Protein AF-A0A941W1Q9-F1 (afdb_monomer_lite)

Structure (mmCIF, N/CA/C/O backbone):
data_AF-A0A941W1Q9-F1
#
_entry.id   AF-A0A941W1Q9-F1
#
loop_
_atom_site.group_PDB
_atom_site.id
_atom_site.type_symbol
_atom_site.label_atom_id
_atom_site.label_alt_id
_atom_site.label_comp_id
_atom_site.label_asym_id
_atom_site.label_entity_id
_atom_site.label_seq_id
_atom_site.pdbx_PDB_ins_code
_atom_site.Cartn_x
_atom_site.Cartn_y
_atom_site.Cartn_z
_atom_site.occupancy
_atom_site.B_iso_or_equiv
_atom_site.auth_seq_id
_atom_site.auth_comp_id
_atom_site.auth_asym_id
_atom_site.auth_atom_id
_atom_site.pdbx_PDB_model_num
ATOM 1 N N . MET A 1 1 ? 85.764 19.202 -17.197 1.00 39.50 1 MET A N 1
ATOM 2 C CA . MET A 1 1 ? 86.056 18.715 -15.835 1.00 39.50 1 MET A CA 1
ATOM 3 C C . MET A 1 1 ? 84.919 19.145 -14.929 1.00 39.50 1 MET A C 1
ATOM 5 O O . MET A 1 1 ? 84.592 20.319 -14.979 1.00 39.50 1 MET A O 1
ATOM 9 N N . GLU A 1 2 ? 84.387 18.201 -14.139 1.00 41.09 2 GLU A N 1
ATOM 10 C CA . GLU A 1 2 ? 83.652 18.428 -12.875 1.00 41.09 2 GLU A CA 1
ATOM 11 C C . GLU A 1 2 ? 82.269 19.123 -12.971 1.00 41.09 2 GLU A C 1
ATOM 13 O O . GLU A 1 2 ? 82.123 20.146 -13.613 1.00 41.09 2 GLU A O 1
ATOM 18 N N . LYS A 1 3 ? 81.166 18.665 -12.366 1.00 41.62 3 LYS A N 1
ATOM 19 C CA . LYS A 1 3 ? 80.930 17.706 -11.280 1.00 41.62 3 LYS A CA 1
ATOM 20 C C . LYS A 1 3 ? 79.586 16.999 -11.494 1.00 41.62 3 LYS A C 1
ATOM 22 O O . LYS A 1 3 ? 78.577 17.622 -11.811 1.00 41.62 3 LYS A O 1
ATOM 27 N N . SER A 1 4 ? 79.622 15.688 -11.284 1.00 43.50 4 SER A N 1
ATOM 28 C CA . SER A 1 4 ? 78.487 14.768 -11.244 1.00 43.50 4 SER A CA 1
ATOM 29 C C . SER A 1 4 ? 77.592 15.080 -10.040 1.00 43.50 4 SER A C 1
ATOM 31 O O . SER A 1 4 ? 78.083 15.209 -8.917 1.00 43.50 4 SER A O 1
ATOM 33 N N . THR A 1 5 ? 76.289 15.227 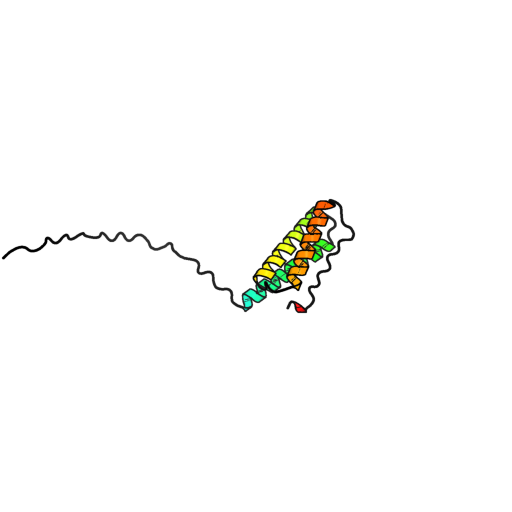-10.266 1.00 45.69 5 THR A N 1
ATOM 34 C CA . THR A 1 5 ? 75.293 15.421 -9.211 1.00 45.69 5 THR A CA 1
ATOM 35 C C . THR A 1 5 ? 75.073 14.122 -8.438 1.00 45.69 5 THR A C 1
ATOM 37 O O . THR A 1 5 ? 74.883 13.041 -8.991 1.00 45.69 5 THR A O 1
ATOM 40 N N . HIS A 1 6 ? 75.133 14.257 -7.118 1.00 44.41 6 HIS A N 1
ATOM 41 C CA . HIS A 1 6 ? 75.116 13.184 -6.135 1.00 44.41 6 HIS A CA 1
ATOM 42 C C . HIS A 1 6 ? 73.830 12.338 -6.230 1.00 44.41 6 HIS A C 1
ATOM 44 O O . HIS A 1 6 ? 72.724 12.823 -5.985 1.00 44.41 6 HIS A O 1
ATOM 50 N N . LEU A 1 7 ? 73.989 11.051 -6.555 1.00 44.56 7 LEU A N 1
ATOM 51 C CA . LEU A 1 7 ? 72.951 10.025 -6.470 1.00 44.56 7 LEU A CA 1
ATOM 52 C C . LEU A 1 7 ? 72.468 9.896 -5.013 1.00 44.56 7 LEU A C 1
ATOM 54 O O . LEU A 1 7 ? 73.179 9.371 -4.158 1.00 44.56 7 LEU A O 1
ATOM 58 N N . PHE A 1 8 ? 71.233 10.306 -4.723 1.00 45.41 8 PHE A N 1
ATOM 59 C CA . PHE A 1 8 ? 70.526 9.855 -3.524 1.00 45.41 8 PHE A CA 1
ATOM 60 C C . PHE A 1 8 ? 69.710 8.605 -3.864 1.00 45.41 8 PHE A C 1
ATOM 62 O O . PHE A 1 8 ? 68.573 8.679 -4.329 1.00 45.41 8 PHE A O 1
ATOM 69 N N . HIS A 1 9 ? 70.274 7.427 -3.599 1.00 50.06 9 HIS A N 1
ATOM 70 C CA . HIS A 1 9 ? 69.503 6.188 -3.531 1.00 50.06 9 HIS A CA 1
ATOM 71 C C . HIS A 1 9 ? 68.646 6.176 -2.259 1.00 50.06 9 HIS A C 1
ATOM 73 O O . HIS A 1 9 ? 69.020 5.614 -1.230 1.00 50.06 9 HIS A O 1
ATOM 79 N N . LYS A 1 10 ? 67.442 6.755 -2.329 1.00 48.28 10 LYS A N 1
ATOM 80 C CA . LYS A 1 10 ? 66.375 6.397 -1.390 1.00 48.28 10 LYS A CA 1
ATOM 81 C C . LYS A 1 10 ? 65.930 4.968 -1.709 1.00 48.28 10 LYS A C 1
ATOM 83 O O . LYS A 1 10 ? 65.152 4.743 -2.633 1.00 48.28 10 LYS A O 1
ATOM 88 N N . LYS A 1 11 ? 66.410 3.995 -0.928 1.00 50.31 11 LYS A N 1
ATOM 89 C CA . LYS A 1 11 ?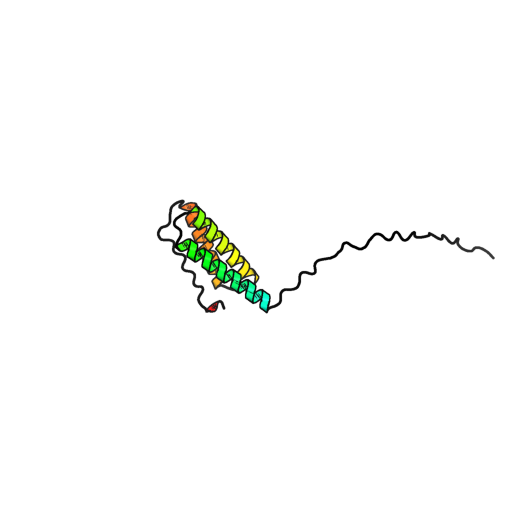 65.770 2.677 -0.803 1.00 50.31 11 LYS A CA 1
ATOM 90 C C . LYS A 1 11 ? 64.342 2.907 -0.306 1.00 50.31 11 LYS A C 1
ATOM 92 O O . LYS A 1 11 ? 64.110 3.078 0.887 1.00 50.31 11 LYS A O 1
ATOM 97 N N . ILE A 1 12 ? 63.382 2.936 -1.225 1.00 52.91 12 ILE A N 1
ATOM 98 C CA . ILE A 1 12 ? 61.967 2.862 -0.873 1.00 52.91 12 ILE A CA 1
ATOM 99 C C . ILE A 1 12 ? 61.732 1.431 -0.395 1.00 52.91 12 ILE A C 1
ATOM 101 O O . ILE A 1 12 ? 61.634 0.492 -1.184 1.00 52.91 12 ILE A O 1
ATOM 105 N N . ILE A 1 13 ? 61.698 1.261 0.924 1.00 53.22 13 ILE A N 1
ATOM 106 C CA . ILE A 1 13 ? 61.243 0.032 1.562 1.00 53.22 13 ILE A CA 1
ATOM 107 C C . ILE A 1 13 ? 59.784 -0.159 1.134 1.00 53.22 13 ILE A C 1
ATOM 109 O O . ILE A 1 13 ? 58.891 0.556 1.589 1.00 53.22 13 ILE A O 1
ATOM 113 N N . LYS A 1 14 ? 59.541 -1.117 0.233 1.00 49.06 14 LYS A N 1
ATOM 114 C CA . LYS A 1 14 ? 58.203 -1.620 -0.099 1.00 49.06 14 LYS A CA 1
ATOM 115 C C . LYS A 1 14 ? 57.627 -2.277 1.162 1.00 49.06 14 LYS A C 1
ATOM 117 O O . LYS A 1 14 ? 57.745 -3.486 1.350 1.00 49.06 14 LYS A O 1
ATOM 122 N N . LYS A 1 15 ? 56.987 -1.497 2.039 1.00 46.22 15 LYS A N 1
ATOM 123 C CA . LYS A 1 15 ? 56.005 -2.063 2.967 1.00 46.22 15 LYS A CA 1
ATOM 124 C C . LYS A 1 15 ? 54.853 -2.576 2.106 1.00 46.22 15 LYS A C 1
ATOM 126 O O . LYS A 1 15 ? 54.071 -1.798 1.572 1.00 46.22 15 LYS A O 1
ATOM 131 N N . LYS A 1 16 ? 54.788 -3.898 1.932 1.00 52.44 16 LYS A N 1
ATOM 132 C CA . LYS A 1 16 ? 53.580 -4.598 1.489 1.00 52.44 16 LYS A CA 1
ATOM 133 C C . LYS A 1 16 ? 52.535 -4.447 2.598 1.00 52.44 16 LYS A C 1
ATOM 135 O O . LYS A 1 16 ? 52.383 -5.332 3.432 1.00 52.44 16 LYS A O 1
ATOM 140 N N . SER A 1 17 ? 51.845 -3.314 2.648 1.00 45.78 17 SER A N 1
ATOM 141 C CA . SER A 1 17 ? 50.575 -3.225 3.357 1.00 45.78 17 SER A CA 1
ATOM 142 C C . SER A 1 17 ? 49.527 -3.921 2.495 1.00 45.78 17 SER A C 1
ATOM 144 O O . SER A 1 17 ? 49.104 -3.408 1.463 1.00 45.78 17 SER A O 1
ATOM 146 N N . SER A 1 18 ? 49.222 -5.157 2.897 1.00 47.72 18 SER A N 1
ATOM 147 C CA . SER A 1 18 ? 47.937 -5.843 2.740 1.00 47.72 18 SER A CA 1
ATOM 148 C C . SER A 1 18 ? 46.865 -5.003 2.028 1.00 47.72 18 SER A C 1
ATOM 150 O O . SER A 1 18 ? 46.198 -4.172 2.639 1.00 47.72 18 SER A O 1
ATOM 152 N N . SER A 1 19 ? 46.692 -5.223 0.724 1.00 44.09 19 SER A N 1
ATOM 153 C CA . SER A 1 19 ? 45.512 -4.760 -0.010 1.00 44.09 19 SER A CA 1
ATOM 154 C C . SER A 1 19 ? 44.488 -5.895 -0.002 1.00 44.09 19 SER A C 1
ATOM 156 O O . SER A 1 19 ? 44.241 -6.543 -1.014 1.00 44.09 19 SER A O 1
ATOM 158 N N . ALA A 1 20 ? 43.972 -6.211 1.187 1.00 46.69 20 ALA A N 1
ATOM 159 C CA . ALA A 1 20 ? 42.945 -7.234 1.387 1.00 46.69 20 ALA A CA 1
ATOM 160 C C . ALA A 1 20 ? 41.566 -6.640 1.720 1.00 46.69 20 ALA A C 1
ATOM 162 O O . ALA A 1 20 ? 40.646 -7.384 2.041 1.00 46.69 20 ALA A O 1
ATOM 163 N N . GLU A 1 21 ? 41.382 -5.319 1.619 1.00 46.91 21 GLU A N 1
ATOM 164 C CA . GLU A 1 21 ? 40.209 -4.683 2.228 1.00 46.91 21 GLU A CA 1
ATOM 165 C C . GLU A 1 21 ? 39.630 -3.534 1.407 1.00 46.91 21 GLU A C 1
ATOM 167 O O . GLU A 1 21 ? 39.356 -2.452 1.904 1.00 46.91 21 GLU A O 1
ATOM 172 N N . GLN A 1 22 ? 39.406 -3.775 0.116 1.00 46.44 22 GLN A N 1
ATOM 173 C CA . GLN A 1 22 ? 38.399 -3.029 -0.642 1.00 46.44 22 GLN A CA 1
ATOM 174 C C . GLN A 1 22 ? 37.642 -3.973 -1.576 1.00 46.44 22 GLN A C 1
ATOM 176 O O . GLN A 1 22 ? 37.605 -3.798 -2.794 1.00 46.44 22 GLN A O 1
ATOM 181 N N . ARG A 1 23 ? 36.945 -4.958 -0.994 1.00 46.81 23 ARG A N 1
ATOM 182 C CA . ARG A 1 23 ? 35.713 -5.462 -1.614 1.00 46.81 23 ARG A CA 1
ATOM 183 C C . ARG A 1 23 ? 34.676 -4.345 -1.521 1.00 46.81 23 ARG A C 1
ATOM 185 O O . ARG A 1 23 ? 33.785 -4.373 -0.684 1.00 46.81 23 ARG A O 1
ATOM 192 N N . LYS A 1 24 ? 34.799 -3.344 -2.398 1.00 49.53 24 LYS A N 1
ATOM 193 C CA . LYS A 1 24 ? 33.651 -2.530 -2.790 1.00 49.53 24 LYS A CA 1
ATOM 194 C C . LYS A 1 24 ? 32.653 -3.525 -3.362 1.00 49.53 24 LYS A C 1
ATOM 196 O O . LYS A 1 24 ? 32.854 -4.035 -4.464 1.00 49.53 24 LYS A O 1
ATOM 201 N N . THR A 1 25 ? 31.638 -3.871 -2.581 1.00 49.16 25 THR A N 1
ATOM 202 C CA . THR A 1 25 ? 30.447 -4.567 -3.052 1.00 49.16 25 THR A CA 1
ATOM 203 C C . THR A 1 25 ? 29.904 -3.748 -4.212 1.00 49.16 25 THR A C 1
ATOM 205 O O . THR A 1 25 ? 29.225 -2.744 -4.012 1.00 49.16 25 THR A O 1
ATOM 208 N N . LYS A 1 26 ? 30.276 -4.122 -5.444 1.00 48.25 26 LYS A N 1
ATOM 209 C CA . LYS A 1 26 ? 29.591 -3.662 -6.647 1.00 48.25 26 LYS A CA 1
ATOM 210 C C . LYS A 1 26 ? 28.137 -4.031 -6.407 1.00 48.25 26 LYS A C 1
ATOM 212 O O . LYS A 1 26 ? 27.819 -5.218 -6.411 1.00 48.25 26 LYS A O 1
ATOM 217 N N . GLN A 1 27 ? 27.291 -3.040 -6.123 1.00 57.78 27 GLN A N 1
ATOM 218 C CA . GLN A 1 27 ? 25.851 -3.242 -6.129 1.00 57.78 27 GLN A CA 1
ATOM 219 C C . GLN A 1 27 ? 25.534 -3.884 -7.473 1.00 57.78 27 GLN A C 1
ATOM 221 O O . GLN A 1 27 ? 25.797 -3.310 -8.535 1.00 57.78 27 GLN A O 1
ATOM 226 N N . LYS A 1 28 ? 25.112 -5.145 -7.419 1.00 64.88 28 LYS A N 1
ATOM 227 C CA . LYS A 1 28 ? 24.704 -5.898 -8.592 1.00 64.88 28 LYS A CA 1
ATOM 228 C C . LYS A 1 28 ? 23.538 -5.096 -9.160 1.00 64.88 28 LYS A C 1
ATOM 230 O O . LYS A 1 28 ? 22.533 -4.942 -8.478 1.00 64.88 28 LYS A O 1
ATOM 235 N N . LYS A 1 29 ? 23.719 -4.472 -10.327 1.00 71.00 29 LYS A N 1
ATOM 236 C CA . LYS A 1 29 ? 22.645 -3.702 -10.961 1.00 71.00 29 LYS A CA 1
ATOM 237 C C . LYS A 1 29 ? 21.491 -4.675 -11.187 1.00 71.00 29 LYS A C 1
ATOM 239 O O . LYS A 1 29 ? 21.673 -5.631 -11.941 1.00 71.00 29 LYS A O 1
ATOM 244 N N . SER A 1 30 ? 20.371 -4.463 -10.499 1.00 79.50 30 SER A N 1
ATOM 245 C CA . SER A 1 30 ? 19.189 -5.307 -10.636 1.00 79.50 30 SER A CA 1
ATOM 246 C C . SER A 1 30 ? 18.751 -5.323 -12.096 1.00 79.50 30 SER A C 1
ATOM 248 O O . SER A 1 30 ? 18.711 -4.292 -12.775 1.00 79.50 30 SER A O 1
ATOM 250 N N . THR A 1 31 ? 18.466 -6.510 -12.606 1.00 88.19 31 THR A N 1
ATOM 251 C CA . THR A 1 31 ? 17.953 -6.691 -13.961 1.00 88.19 31 THR A CA 1
ATOM 252 C C . THR A 1 31 ? 16.541 -6.115 -14.074 1.00 88.19 31 THR A C 1
ATOM 254 O O . THR A 1 31 ? 15.804 -6.011 -13.093 1.00 88.19 31 THR A O 1
ATOM 257 N N . LYS A 1 32 ? 16.105 -5.785 -15.296 1.00 85.38 32 LYS A N 1
ATOM 258 C CA . LYS A 1 32 ? 14.729 -5.317 -15.552 1.00 85.38 32 LYS A CA 1
ATOM 259 C C . LYS A 1 32 ? 13.671 -6.299 -15.023 1.00 85.38 32 LYS A C 1
ATOM 261 O O . LYS A 1 32 ? 12.622 -5.872 -14.547 1.00 85.38 32 LYS A O 1
ATOM 266 N N . ALA A 1 33 ? 13.948 -7.601 -15.106 1.00 86.50 33 ALA A N 1
ATOM 267 C CA . ALA A 1 33 ? 13.067 -8.646 -14.595 1.00 86.50 33 ALA A CA 1
ATOM 268 C C . ALA A 1 33 ? 12.994 -8.643 -13.058 1.00 86.50 33 ALA A C 1
ATOM 270 O O . ALA A 1 33 ? 11.900 -8.746 -12.506 1.00 86.50 33 ALA A O 1
ATOM 271 N N . GLU A 1 34 ? 14.128 -8.469 -12.374 1.00 88.00 34 GLU A N 1
ATOM 272 C CA . GLU A 1 34 ? 14.180 -8.344 -10.911 1.00 88.00 34 GLU A CA 1
ATOM 273 C C . GLU A 1 34 ? 13.435 -7.094 -10.431 1.00 88.00 34 GLU A C 1
ATOM 275 O O . GLU A 1 34 ? 12.578 -7.211 -9.563 1.00 88.00 34 GLU A O 1
ATOM 280 N N . LEU A 1 35 ? 13.640 -5.940 -11.075 1.00 87.06 35 LEU A N 1
ATOM 281 C CA . LEU A 1 35 ? 12.916 -4.704 -10.746 1.00 87.06 35 LEU A CA 1
ATOM 282 C C . LEU A 1 35 ? 11.399 -4.844 -10.948 1.00 87.06 35 LEU A C 1
ATOM 284 O O . LEU A 1 35 ? 10.612 -4.351 -10.143 1.00 87.06 35 LEU A O 1
ATOM 288 N N . LYS A 1 36 ? 10.959 -5.547 -12.005 1.00 86.81 36 LYS A N 1
ATOM 289 C CA . LYS A 1 36 ? 9.529 -5.837 -12.205 1.00 86.81 36 LYS A CA 1
ATOM 290 C C . LYS A 1 36 ? 8.991 -6.747 -11.096 1.00 86.81 36 LYS A C 1
ATOM 292 O O . LYS A 1 36 ? 7.878 -6.534 -10.626 1.00 86.81 36 LYS A O 1
ATOM 297 N N . LYS A 1 37 ? 9.768 -7.745 -10.668 1.00 89.62 37 LYS A N 1
ATOM 298 C CA . LYS A 1 37 ? 9.394 -8.653 -9.576 1.00 89.62 37 LYS A CA 1
ATOM 299 C C . LYS A 1 37 ? 9.294 -7.919 -8.236 1.00 89.62 37 LYS A C 1
ATOM 301 O O . LYS A 1 37 ? 8.341 -8.154 -7.498 1.00 89.62 37 LYS A O 1
ATOM 306 N N . GLU A 1 38 ? 10.237 -7.028 -7.941 1.00 89.81 38 GLU A N 1
ATOM 307 C CA . GLU A 1 38 ? 10.230 -6.179 -6.743 1.00 89.81 38 GLU A CA 1
ATOM 308 C C . GLU A 1 38 ? 9.012 -5.255 -6.722 1.00 89.81 38 GLU A C 1
ATOM 310 O O . GLU A 1 38 ? 8.262 -5.267 -5.748 1.00 89.81 38 GLU A O 1
ATOM 315 N N . PHE A 1 39 ? 8.736 -4.562 -7.831 1.00 88.94 39 PHE A N 1
ATOM 316 C CA . PHE A 1 39 ? 7.542 -3.729 -7.983 1.00 88.94 39 PHE A CA 1
ATOM 317 C C . PHE A 1 39 ? 6.251 -4.507 -7.690 1.00 88.94 39 PHE A C 1
ATOM 319 O O . PHE A 1 39 ? 5.451 -4.097 -6.852 1.00 88.94 39 PHE A O 1
ATOM 326 N N . ILE A 1 40 ? 6.074 -5.670 -8.325 1.00 89.00 40 ILE A N 1
ATOM 327 C CA . ILE A 1 40 ? 4.894 -6.524 -8.122 1.00 89.00 40 ILE A CA 1
ATOM 328 C C . ILE A 1 40 ? 4.780 -6.970 -6.661 1.00 89.00 40 ILE A C 1
ATOM 330 O O . ILE A 1 40 ? 3.688 -6.984 -6.093 1.00 89.00 40 ILE A O 1
ATOM 334 N N . ASN A 1 41 ? 5.903 -7.323 -6.039 1.00 91.88 41 ASN A N 1
ATOM 335 C CA . ASN A 1 41 ? 5.938 -7.720 -4.639 1.00 91.88 41 ASN A CA 1
ATOM 336 C C . ASN A 1 41 ? 5.521 -6.568 -3.712 1.00 91.88 41 ASN A C 1
ATOM 338 O O . ASN A 1 41 ? 4.749 -6.794 -2.782 1.00 91.88 41 ASN A O 1
ATOM 342 N N . HIS A 1 42 ? 5.971 -5.341 -3.979 1.00 91.06 42 HIS A N 1
ATOM 343 C CA . HIS A 1 42 ? 5.545 -4.161 -3.228 1.00 91.06 42 HIS A CA 1
ATOM 344 C C . HIS A 1 42 ? 4.055 -3.865 -3.415 1.00 91.06 42 HIS A C 1
ATOM 346 O O . HIS A 1 42 ? 3.367 -3.652 -2.418 1.00 91.06 42 HIS A O 1
ATOM 352 N N . CYS A 1 43 ? 3.524 -3.952 -4.640 1.00 88.38 43 CYS A N 1
ATOM 353 C CA . CYS A 1 43 ? 2.084 -3.821 -4.871 1.00 88.38 43 CYS A CA 1
ATOM 354 C C . CYS A 1 43 ? 1.293 -4.872 -4.081 1.00 88.38 43 CYS A C 1
ATOM 356 O O . CYS A 1 43 ? 0.339 -4.528 -3.389 1.00 88.38 43 CYS A O 1
ATOM 358 N N . ARG A 1 44 ? 1.718 -6.144 -4.119 1.00 90.38 44 ARG A N 1
ATOM 359 C CA . ARG A 1 44 ? 1.046 -7.231 -3.392 1.00 90.38 44 ARG A CA 1
ATOM 360 C C . ARG A 1 44 ? 1.013 -6.974 -1.888 1.00 90.38 44 ARG A C 1
ATOM 362 O O . ARG A 1 44 ? -0.035 -7.126 -1.273 1.00 90.38 44 ARG A O 1
ATOM 369 N N . LYS A 1 45 ? 2.141 -6.556 -1.308 1.00 92.19 45 LYS A N 1
ATOM 370 C CA . LYS A 1 45 ? 2.215 -6.236 0.122 1.00 92.19 45 LYS A CA 1
ATOM 371 C C . 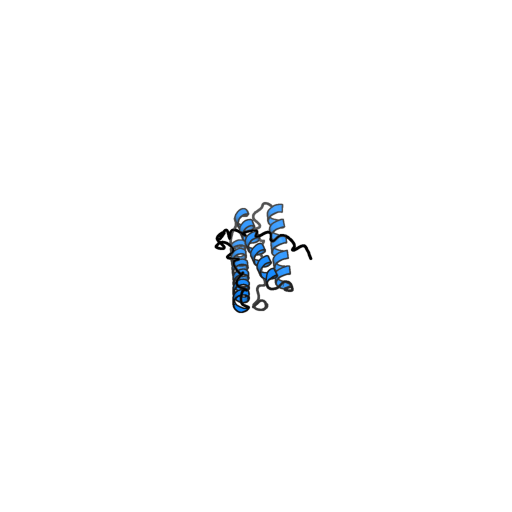LYS A 1 45 ? 1.348 -5.030 0.481 1.00 92.19 45 LYS A C 1
ATOM 373 O O . LYS A 1 45 ? 0.655 -5.070 1.488 1.00 92.19 45 LYS A O 1
ATOM 378 N N . ALA A 1 46 ? 1.343 -3.976 -0.337 1.00 89.06 46 ALA A N 1
ATOM 379 C CA . ALA A 1 46 ? 0.473 -2.823 -0.104 1.00 89.06 46 ALA A CA 1
ATOM 380 C C . ALA A 1 46 ? -1.011 -3.235 -0.062 1.00 89.06 46 ALA A C 1
ATOM 382 O O . ALA A 1 46 ? -1.729 -2.830 0.849 1.00 89.06 46 ALA A O 1
ATOM 383 N N . ILE A 1 47 ? -1.441 -4.088 -1.000 1.00 88.81 47 ILE A N 1
ATOM 384 C CA . ILE A 1 47 ? -2.806 -4.633 -1.044 1.00 88.81 47 ILE A CA 1
ATOM 385 C C . ILE A 1 47 ? -3.116 -5.438 0.220 1.00 88.81 47 ILE A C 1
ATOM 387 O O . ILE A 1 47 ? -4.132 -5.191 0.860 1.00 88.81 47 ILE A O 1
ATOM 391 N N . GLU A 1 48 ? -2.235 -6.361 0.604 1.00 90.38 48 GLU A N 1
ATOM 392 C CA . GLU A 1 48 ? -2.408 -7.210 1.788 1.00 90.38 48 GLU A CA 1
ATOM 393 C C . GLU A 1 48 ? -2.569 -6.375 3.066 1.00 90.38 48 GLU A C 1
ATOM 395 O O . GLU A 1 48 ? -3.515 -6.568 3.828 1.00 90.38 48 GLU A O 1
ATOM 400 N N . HIS A 1 49 ? -1.705 -5.378 3.270 1.00 90.31 49 HIS A N 1
ATOM 401 C CA . HIS A 1 49 ? -1.791 -4.506 4.439 1.00 90.31 49 HIS A CA 1
ATOM 402 C C . HIS A 1 49 ? -3.091 -3.692 4.482 1.00 90.31 49 HIS A C 1
ATOM 404 O O . HIS A 1 49 ? -3.635 -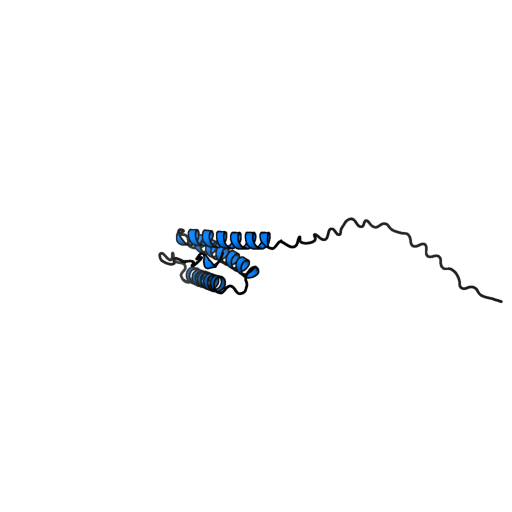3.477 5.563 1.00 90.31 49 HIS A O 1
ATOM 410 N N . ILE A 1 50 ? -3.626 -3.275 3.337 1.00 87.25 50 ILE A N 1
ATOM 411 C CA . ILE A 1 50 ? -4.885 -2.521 3.287 1.00 87.25 50 ILE A CA 1
ATOM 412 C C . ILE A 1 50 ? -6.109 -3.436 3.430 1.00 87.25 50 ILE A C 1
ATOM 414 O O . ILE A 1 50 ? -7.089 -3.058 4.065 1.00 87.25 50 ILE A O 1
ATOM 418 N N . GLN A 1 51 ? -6.058 -4.666 2.919 1.00 87.31 51 GLN A N 1
ATOM 419 C CA . GLN A 1 51 ? -7.092 -5.661 3.209 1.00 87.31 51 GLN A CA 1
ATOM 420 C C . GLN A 1 51 ? -7.164 -5.931 4.712 1.00 87.31 51 GLN A C 1
ATOM 422 O O . GLN A 1 51 ? -8.239 -5.879 5.304 1.00 87.31 51 GLN A O 1
ATOM 427 N N . ILE A 1 52 ? -6.009 -6.132 5.348 1.00 87.94 52 ILE A N 1
ATOM 428 C CA . ILE A 1 52 ? -5.927 -6.301 6.797 1.00 87.94 52 ILE A CA 1
ATOM 429 C C . ILE A 1 52 ? -6.468 -5.056 7.520 1.00 87.94 52 ILE A C 1
ATOM 431 O O . ILE A 1 52 ? -7.274 -5.183 8.438 1.00 87.94 52 ILE A O 1
ATOM 435 N N . PHE A 1 53 ? -6.107 -3.852 7.070 1.00 87.25 53 PHE A N 1
ATOM 436 C CA . PHE A 1 53 ? -6.647 -2.595 7.597 1.00 87.25 53 PHE A CA 1
ATOM 437 C C . PHE A 1 53 ? -8.184 -2.542 7.575 1.00 87.25 53 PHE A C 1
ATOM 439 O O . PHE A 1 53 ? -8.791 -2.134 8.567 1.00 87.25 53 PHE A O 1
ATOM 446 N N . ASN A 1 54 ? -8.805 -2.976 6.474 1.00 84.94 54 ASN A N 1
ATOM 447 C CA . ASN A 1 54 ? -10.260 -2.983 6.314 1.00 84.94 54 ASN A CA 1
ATOM 448 C C . ASN A 1 54 ? -10.947 -4.002 7.247 1.00 84.94 54 ASN A C 1
ATOM 450 O O . ASN A 1 54 ? -12.099 -3.804 7.623 1.00 84.94 54 ASN A O 1
ATOM 454 N N . HIS A 1 55 ? -10.253 -5.071 7.650 1.00 85.75 55 HIS A N 1
ATOM 455 C CA . HIS A 1 55 ? -10.807 -6.125 8.511 1.00 85.75 55 HIS A CA 1
ATOM 456 C C . HIS A 1 55 ? -10.491 -5.964 10.005 1.00 85.75 55 HIS A C 1
ATOM 458 O O . HIS A 1 55 ? -11.199 -6.516 10.848 1.00 85.75 55 HIS A O 1
ATOM 464 N N . ILE A 1 56 ? -9.441 -5.224 10.361 1.00 85.81 56 ILE A N 1
ATOM 465 C CA . ILE A 1 56 ? -9.050 -5.007 11.756 1.00 85.81 56 ILE A CA 1
ATOM 466 C C . ILE A 1 56 ? -9.907 -3.905 12.385 1.00 85.81 56 ILE A C 1
ATOM 468 O O . ILE A 1 56 ? -10.219 -2.903 11.758 1.00 85.81 56 ILE A O 1
ATOM 472 N N . SER A 1 57 ? -10.253 -4.046 13.667 1.00 78.81 57 SER A N 1
ATOM 473 C CA . SER A 1 57 ? -10.984 -3.020 14.433 1.00 78.81 57 SER A CA 1
ATOM 474 C C . SER A 1 57 ? -10.094 -2.201 15.377 1.00 78.81 57 SER A C 1
ATOM 476 O O . SER A 1 57 ? -10.519 -1.161 15.888 1.00 78.81 57 SER A O 1
ATOM 478 N N . MET A 1 58 ? -8.863 -2.650 15.633 1.00 83.50 58 MET A N 1
ATOM 479 C CA . MET A 1 58 ? -7.926 -1.981 16.530 1.00 83.50 58 MET A CA 1
ATOM 480 C C . MET A 1 58 ? -7.204 -0.825 15.828 1.00 83.50 58 MET A C 1
ATOM 482 O O . MET A 1 58 ? -6.488 -1.019 14.850 1.00 83.50 58 MET A O 1
ATOM 486 N N . VAL A 1 59 ? -7.357 0.389 16.365 1.00 80.69 59 VAL A N 1
ATOM 487 C CA . VAL A 1 59 ? -6.838 1.629 15.757 1.00 80.69 59 VAL A CA 1
ATOM 488 C C . VAL A 1 59 ? -5.308 1.623 15.631 1.00 80.69 59 VAL A C 1
ATOM 490 O O . VAL A 1 59 ? -4.783 1.995 14.586 1.00 80.69 59 VAL A O 1
ATOM 493 N N . ASN A 1 60 ? -4.580 1.146 16.645 1.00 85.38 60 ASN A N 1
ATOM 494 C CA . ASN A 1 60 ? -3.110 1.101 16.608 1.00 85.38 60 ASN A CA 1
ATOM 495 C C . ASN A 1 60 ? -2.577 0.155 15.518 1.00 85.38 60 ASN A C 1
ATOM 497 O O . ASN A 1 60 ? -1.601 0.467 14.830 1.00 85.38 60 ASN A O 1
ATOM 501 N N . GLU A 1 61 ? -3.243 -0.983 15.323 1.00 86.44 61 GLU A N 1
ATOM 502 C CA . GLU A 1 61 ? -2.921 -1.908 14.236 1.00 86.44 61 GLU A CA 1
ATOM 503 C C . GLU A 1 61 ? -3.307 -1.315 12.883 1.00 86.44 61 GLU A C 1
ATOM 505 O O . GLU A 1 61 ? -2.478 -1.329 11.976 1.00 86.44 61 GLU A O 1
ATOM 510 N N . LYS A 1 62 ? -4.490 -0.693 12.755 1.00 87.06 62 LYS A N 1
ATOM 511 C CA . LYS A 1 62 ? -4.884 0.037 11.537 1.00 87.06 62 LYS A CA 1
ATOM 512 C C . LYS A 1 62 ? -3.816 1.049 11.119 1.00 87.06 62 LYS A C 1
ATOM 514 O O . LYS A 1 62 ? -3.377 1.046 9.973 1.00 87.06 62 LYS A O 1
ATOM 519 N N . VAL A 1 63 ? -3.341 1.871 12.054 1.00 88.25 63 VAL A N 1
ATOM 520 C CA . VAL A 1 63 ? -2.272 2.851 11.805 1.00 88.25 63 VAL A CA 1
ATOM 521 C C . VAL A 1 63 ? -0.988 2.166 11.333 1.00 88.25 63 VAL A C 1
ATOM 523 O O . VAL A 1 63 ? -0.358 2.632 10.384 1.00 88.25 63 VAL A O 1
ATOM 526 N N . THR A 1 64 ? -0.602 1.055 11.960 1.00 91.19 64 THR A N 1
ATOM 527 C CA . THR A 1 64 ? 0.590 0.290 11.566 1.00 91.19 64 THR A CA 1
ATOM 528 C C . THR A 1 64 ? 0.463 -0.244 10.141 1.00 91.19 64 THR A C 1
ATOM 530 O O . THR A 1 64 ? 1.322 0.036 9.308 1.00 91.19 64 THR A O 1
ATOM 533 N N . HIS A 1 65 ? -0.634 -0.938 9.831 1.00 90.62 65 HIS A N 1
ATOM 534 C CA . HIS A 1 65 ? -0.871 -1.505 8.506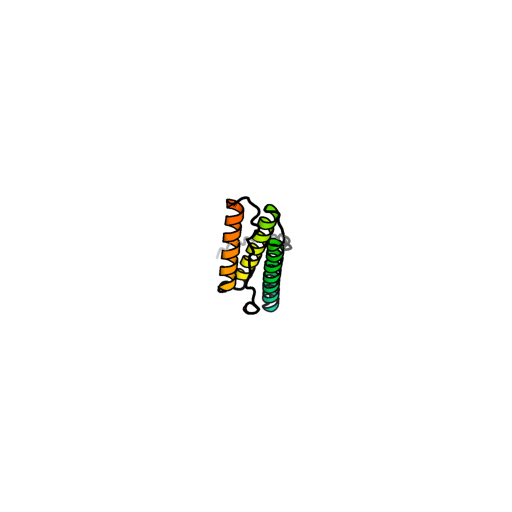 1.00 90.62 65 HIS A CA 1
ATOM 535 C C . HIS A 1 65 ? -0.945 -0.429 7.419 1.00 90.62 65 HIS A C 1
ATOM 537 O O . HIS A 1 65 ? -0.356 -0.597 6.353 1.00 90.62 65 HIS A O 1
ATOM 543 N N . LEU A 1 66 ? -1.586 0.705 7.702 1.00 89.31 66 LEU A N 1
ATOM 544 C CA . LEU A 1 66 ? -1.683 1.810 6.757 1.00 89.31 66 LEU A CA 1
ATOM 545 C C . LEU A 1 66 ? -0.323 2.477 6.499 1.00 89.31 66 LEU A C 1
ATOM 547 O O . LEU A 1 66 ? 0.006 2.768 5.351 1.00 89.31 66 LEU A O 1
ATOM 551 N N . ASN A 1 67 ? 0.509 2.652 7.532 1.00 92.44 67 ASN A N 1
ATOM 552 C CA . ASN A 1 67 ? 1.886 3.126 7.361 1.00 92.44 67 ASN A CA 1
ATOM 553 C C . ASN A 1 67 ? 2.711 2.158 6.505 1.00 92.44 67 ASN A C 1
ATOM 555 O O . ASN A 1 67 ? 3.397 2.594 5.583 1.00 92.44 67 ASN A O 1
ATOM 559 N N . THR A 1 68 ? 2.619 0.849 6.760 1.00 93.69 68 THR A N 1
ATOM 560 C CA . THR A 1 68 ? 3.340 -0.152 5.960 1.00 93.69 68 THR A CA 1
ATOM 561 C C . THR A 1 68 ? 2.871 -0.163 4.507 1.00 93.69 68 THR A C 1
ATOM 563 O O . THR A 1 68 ? 3.691 -0.252 3.591 1.00 93.69 68 THR A O 1
ATOM 566 N N . ALA A 1 69 ? 1.566 -0.008 4.273 1.00 91.25 69 ALA A N 1
ATOM 567 C CA . ALA A 1 69 ? 1.026 0.127 2.929 1.00 91.25 69 ALA A CA 1
ATOM 568 C C . ALA A 1 69 ? 1.569 1.377 2.217 1.00 91.25 69 ALA A C 1
ATOM 570 O O . ALA A 1 69 ? 1.990 1.279 1.065 1.00 91.25 69 ALA A O 1
ATOM 571 N N . ILE A 1 70 ? 1.643 2.524 2.905 1.00 91.81 70 ILE A N 1
ATOM 572 C CA . ILE A 1 70 ? 2.242 3.758 2.370 1.00 91.81 70 ILE A CA 1
ATOM 573 C C . ILE A 1 70 ? 3.707 3.535 1.990 1.00 91.81 70 ILE A C 1
ATOM 575 O O . ILE A 1 70 ? 4.091 3.892 0.880 1.00 91.81 70 ILE A O 1
ATOM 579 N N . THR A 1 71 ? 4.509 2.897 2.847 1.00 94.19 71 THR A N 1
ATOM 580 C CA . THR A 1 71 ? 5.915 2.589 2.534 1.00 94.19 71 THR A CA 1
ATOM 581 C C . THR A 1 71 ? 6.032 1.731 1.275 1.00 94.19 71 THR A C 1
ATOM 583 O O . THR A 1 71 ? 6.855 2.001 0.406 1.00 94.19 71 THR A O 1
ATOM 586 N N . HIS A 1 72 ? 5.180 0.717 1.118 1.00 92.50 72 HIS A N 1
ATOM 587 C CA . HIS A 1 72 ? 5.185 -0.098 -0.095 1.00 92.50 72 HIS A CA 1
ATOM 588 C C . HIS A 1 72 ? 4.711 0.658 -1.341 1.00 92.50 72 HIS A C 1
ATOM 590 O O . HIS A 1 72 ? 5.246 0.421 -2.423 1.00 92.50 72 HIS A O 1
ATOM 596 N N . LEU A 1 73 ? 3.766 1.591 -1.211 1.00 90.12 73 LEU A N 1
ATOM 597 C CA . LEU A 1 73 ? 3.372 2.485 -2.304 1.00 90.12 73 LEU A CA 1
ATOM 598 C C . LEU A 1 73 ? 4.502 3.450 -2.693 1.00 90.12 73 LEU A C 1
ATOM 600 O O . LEU A 1 73 ? 4.688 3.719 -3.881 1.00 90.12 73 LEU A O 1
ATOM 604 N N . GLU A 1 74 ? 5.280 3.933 -1.724 1.00 92.25 74 GLU A N 1
ATOM 605 C CA . GLU A 1 74 ? 6.465 4.764 -1.962 1.00 92.25 74 GLU A CA 1
ATOM 606 C C . GLU A 1 74 ? 7.538 3.982 -2.731 1.00 92.25 74 GLU A C 1
ATOM 608 O O . GLU A 1 74 ? 8.019 4.473 -3.751 1.00 92.25 74 GLU A O 1
ATOM 613 N N . GLU A 1 75 ? 7.810 2.730 -2.351 1.00 91.81 75 GLU A N 1
ATOM 614 C CA . GLU A 1 75 ? 8.690 1.835 -3.120 1.00 91.81 75 GLU A CA 1
ATOM 615 C C . GLU A 1 75 ? 8.147 1.560 -4.532 1.00 91.81 75 GLU A C 1
ATOM 617 O O . GLU A 1 75 ? 8.885 1.554 -5.513 1.00 91.81 75 GLU A O 1
ATOM 622 N N . CYS A 1 76 ? 6.831 1.423 -4.705 1.00 89.62 76 CYS A N 1
ATOM 623 C CA . CYS A 1 76 ? 6.257 1.296 -6.047 1.00 89.62 76 CYS A CA 1
ATOM 624 C C . CYS A 1 76 ? 6.509 2.550 -6.910 1.00 89.62 76 CYS A C 1
ATOM 626 O O . CYS A 1 76 ? 6.722 2.439 -8.123 1.00 89.62 76 CYS A O 1
ATOM 628 N N . LEU A 1 77 ? 6.510 3.742 -6.303 1.00 88.88 77 LEU A N 1
ATOM 629 C CA . LEU A 1 77 ? 6.800 5.007 -6.979 1.00 88.88 77 LEU A CA 1
ATOM 630 C C . LEU A 1 77 ? 8.290 5.198 -7.289 1.00 88.88 77 LEU A C 1
ATOM 632 O O . LEU A 1 77 ? 8.589 5.901 -8.254 1.00 88.88 77 LEU A O 1
ATOM 636 N N . THR A 1 78 ? 9.219 4.563 -6.563 1.00 88.69 78 THR A N 1
ATOM 637 C CA . THR A 1 78 ? 10.644 4.569 -6.955 1.00 88.69 78 THR A CA 1
ATOM 638 C C . THR A 1 78 ? 10.840 3.843 -8.287 1.00 88.69 78 THR A C 1
ATOM 640 O O . THR A 1 78 ? 11.589 4.308 -9.148 1.00 88.69 78 THR A O 1
ATOM 643 N N . HIS A 1 79 ? 10.091 2.759 -8.513 1.00 85.38 79 HIS A N 1
ATOM 644 C CA . HIS A 1 79 ? 10.095 2.030 -9.780 1.00 85.38 79 HIS A CA 1
ATOM 645 C C . HIS A 1 79 ? 9.285 2.728 -10.888 1.00 85.38 79 HIS A C 1
ATOM 647 O O . HIS A 1 79 ? 9.666 2.663 -12.059 1.00 85.38 79 HIS A O 1
ATOM 653 N N . ARG A 1 80 ? 8.153 3.372 -10.556 1.00 85.50 80 ARG A N 1
ATOM 654 C CA . ARG A 1 80 ? 7.262 4.055 -11.519 1.00 85.50 80 ARG A CA 1
ATOM 655 C C . ARG A 1 80 ? 6.819 5.445 -11.021 1.00 85.50 80 ARG A C 1
ATOM 657 O O . ARG A 1 80 ? 5.650 5.627 -10.672 1.00 85.50 80 ARG A O 1
ATOM 664 N N . PRO A 1 81 ? 7.690 6.469 -11.062 1.00 85.31 81 PRO A N 1
ATOM 665 C CA . PRO A 1 81 ? 7.417 7.775 -10.445 1.00 85.31 81 PRO A CA 1
ATOM 666 C C . PRO A 1 81 ? 6.290 8.570 -11.120 1.00 85.31 81 PRO A C 1
ATOM 668 O O . PRO A 1 81 ? 5.657 9.413 -10.477 1.00 85.31 81 PRO A O 1
ATOM 671 N N . GLY A 1 82 ? 6.023 8.310 -12.403 1.00 84.19 82 GLY A N 1
ATOM 672 C CA . GLY A 1 82 ? 4.947 8.940 -13.178 1.00 84.19 82 GLY A CA 1
ATOM 673 C C . GLY A 1 82 ? 3.576 8.275 -13.026 1.00 84.19 82 GLY A C 1
ATOM 674 O O . GLY A 1 82 ? 2.628 8.681 -13.693 1.00 84.19 82 GLY A O 1
ATOM 675 N N . ASN A 1 83 ? 3.444 7.243 -12.188 1.00 86.81 83 ASN A N 1
ATOM 676 C CA . ASN A 1 83 ? 2.178 6.539 -12.030 1.00 86.81 83 ASN A CA 1
ATOM 677 C C . ASN A 1 83 ? 1.196 7.361 -11.176 1.00 86.81 83 ASN A C 1
ATOM 679 O O . ASN A 1 83 ? 1.331 7.460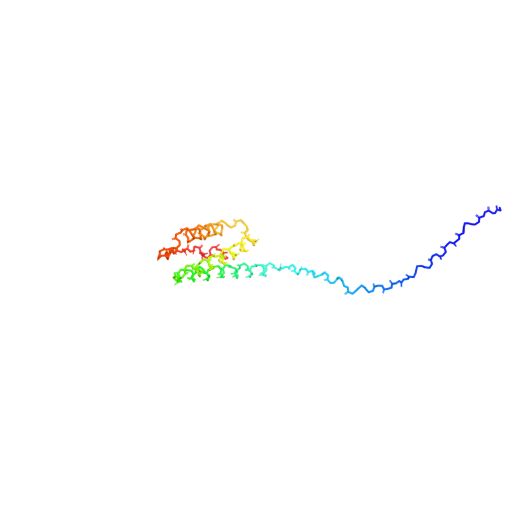 -9.954 1.00 86.81 83 ASN A O 1
ATOM 683 N N . HIS A 1 84 ? 0.201 7.953 -11.836 1.00 85.88 84 HIS A N 1
ATOM 684 C CA . HIS A 1 84 ? -0.822 8.775 -11.193 1.00 85.88 84 HIS A CA 1
ATOM 685 C C . HIS A 1 84 ? -1.745 7.960 -10.273 1.00 85.88 84 HIS A C 1
ATOM 687 O O . HIS A 1 84 ? -2.139 8.465 -9.224 1.00 85.88 84 HIS A O 1
ATOM 693 N N . LEU A 1 85 ? -2.027 6.694 -10.604 1.00 85.75 85 LEU A N 1
ATOM 694 C CA . LEU A 1 85 ? -2.840 5.811 -9.763 1.00 85.75 85 LEU A CA 1
ATOM 695 C C . LEU A 1 85 ? -2.149 5.570 -8.419 1.00 85.75 85 LEU A C 1
ATOM 697 O O . LEU A 1 85 ? -2.757 5.799 -7.379 1.00 85.75 85 LEU A O 1
ATOM 701 N N . LEU A 1 86 ? -0.856 5.223 -8.419 1.00 86.50 86 LEU A N 1
ATOM 702 C CA . LEU A 1 86 ? -0.085 5.033 -7.180 1.00 86.50 86 LEU A CA 1
ATOM 703 C C . LEU A 1 86 ? -0.043 6.301 -6.320 1.00 86.50 86 LEU A C 1
ATOM 705 O O . LEU A 1 86 ? -0.173 6.226 -5.099 1.00 86.50 86 LEU A O 1
ATOM 709 N N . ARG A 1 87 ? 0.099 7.476 -6.943 1.00 88.56 87 ARG A N 1
ATOM 710 C CA . ARG A 1 87 ? 0.073 8.762 -6.227 1.00 88.56 87 ARG A CA 1
ATOM 711 C C . ARG A 1 87 ? -1.290 9.037 -5.596 1.00 88.56 87 ARG A C 1
ATOM 713 O O . ARG A 1 87 ? -1.338 9.469 -4.445 1.00 88.56 87 ARG A O 1
ATOM 720 N N . ASN A 1 88 ? -2.376 8.762 -6.317 1.00 88.62 88 ASN A N 1
ATOM 721 C CA . ASN A 1 88 ? -3.732 8.899 -5.792 1.00 88.62 88 ASN A CA 1
ATOM 722 C C . ASN A 1 88 ? -3.962 7.947 -4.615 1.00 88.62 88 ASN A C 1
ATOM 724 O O . ASN A 1 88 ? -4.427 8.392 -3.568 1.00 88.62 88 ASN A O 1
ATOM 728 N N . GLN A 1 89 ? -3.547 6.683 -4.734 1.00 85.19 89 GLN A N 1
ATOM 729 C CA . GLN A 1 89 ? -3.676 5.711 -3.646 1.00 85.19 89 GLN A CA 1
ATOM 730 C C . GLN A 1 89 ? -2.858 6.100 -2.416 1.00 85.19 89 GLN A C 1
ATOM 732 O O . GLN A 1 89 ? -3.348 6.035 -1.290 1.00 85.19 89 GLN A O 1
ATOM 737 N N . MET A 1 90 ? -1.641 6.605 -2.616 1.00 89.38 90 MET A N 1
ATOM 738 C CA . MET A 1 90 ? -0.828 7.117 -1.518 1.00 89.38 90 MET A CA 1
ATOM 739 C C . MET A 1 90 ? -1.492 8.317 -0.828 1.00 89.38 90 MET A C 1
ATOM 741 O O . MET A 1 90 ? -1.437 8.421 0.396 1.00 89.38 90 MET A O 1
ATOM 745 N N . LYS A 1 91 ? -2.143 9.211 -1.584 1.00 89.88 91 LYS A N 1
ATOM 746 C CA . LYS A 1 91 ? -2.890 10.344 -1.019 1.00 89.88 91 LYS A CA 1
ATOM 747 C C . LYS A 1 91 ? -4.084 9.871 -0.188 1.00 89.88 91 LYS A C 1
ATOM 749 O O . LYS A 1 91 ? -4.267 10.371 0.917 1.00 89.88 91 LYS A O 1
ATOM 754 N N . ILE A 1 92 ? -4.844 8.892 -0.681 1.00 87.75 92 ILE A N 1
ATOM 755 C CA . ILE A 1 92 ? -5.971 8.292 0.050 1.00 87.75 92 ILE A CA 1
ATOM 756 C C . ILE A 1 92 ? -5.477 7.688 1.370 1.00 87.75 92 ILE A C 1
ATOM 758 O O . ILE A 1 92 ? -5.992 8.036 2.427 1.00 87.75 92 ILE A O 1
ATOM 762 N N . CYS A 1 93 ? -4.409 6.885 1.333 1.00 88.31 93 CYS A N 1
ATOM 763 C CA . CYS A 1 93 ? -3.843 6.281 2.540 1.00 88.31 93 CYS A CA 1
ATOM 764 C C . CYS A 1 93 ? -3.327 7.331 3.539 1.00 88.31 93 CYS A C 1
ATOM 766 O O . CYS A 1 93 ? -3.508 7.182 4.744 1.00 88.31 93 CYS A O 1
ATOM 768 N N . LYS A 1 94 ? -2.689 8.411 3.065 1.00 89.50 94 LYS A N 1
ATOM 769 C CA . LYS A 1 94 ? -2.196 9.494 3.935 1.00 89.50 94 LYS A CA 1
ATOM 770 C C . LYS A 1 94 ? -3.340 10.283 4.575 1.00 89.50 94 LYS A C 1
ATOM 772 O O . LYS A 1 94 ? -3.251 10.598 5.758 1.00 89.50 94 LYS A O 1
ATOM 777 N N . ASN A 1 95 ? -4.406 10.561 3.828 1.00 88.25 95 ASN A N 1
ATOM 778 C CA . ASN A 1 95 ? -5.598 11.215 4.366 1.00 88.25 95 ASN A CA 1
ATOM 779 C C . ASN A 1 95 ? -6.256 10.350 5.443 1.00 88.25 95 ASN A C 1
ATOM 781 O O . ASN A 1 95 ? -6.530 10.837 6.533 1.00 88.25 95 ASN A O 1
ATOM 785 N N . GLU A 1 96 ? -6.417 9.059 5.169 1.00 85.75 96 GLU A N 1
ATOM 786 C CA . GLU A 1 96 ? -6.990 8.107 6.117 1.00 85.75 96 GLU A CA 1
ATOM 787 C C . GLU A 1 96 ? -6.149 7.995 7.400 1.00 85.75 96 GLU A C 1
ATOM 789 O O . GLU A 1 96 ? -6.672 7.976 8.514 1.00 85.75 96 GLU A O 1
ATOM 794 N N . LEU A 1 97 ? -4.820 8.019 7.269 1.00 87.38 97 LEU A N 1
ATOM 795 C CA . LEU A 1 97 ? -3.910 8.025 8.411 1.00 87.38 97 LEU A CA 1
ATOM 796 C C . LEU A 1 97 ? -4.089 9.274 9.285 1.00 87.38 97 LEU A C 1
ATOM 798 O O . LEU A 1 97 ? -4.012 9.177 10.511 1.00 87.38 97 LEU A O 1
ATOM 802 N N . ILE A 1 98 ? -4.299 10.439 8.668 1.00 87.06 98 ILE A N 1
ATOM 803 C CA . ILE A 1 98 ? -4.586 11.690 9.380 1.00 87.06 98 ILE A CA 1
ATOM 804 C C . ILE A 1 98 ? -5.934 11.569 10.092 1.00 87.06 98 ILE A C 1
ATOM 806 O O . ILE A 1 98 ? -5.995 11.789 11.299 1.00 87.06 98 ILE A O 1
ATOM 810 N N . SER A 1 99 ? -6.973 11.107 9.392 1.00 84.00 99 SER A N 1
ATOM 811 C CA . SER A 1 99 ? -8.304 10.907 9.969 1.00 84.00 99 SER A CA 1
ATOM 812 C C . SER A 1 99 ? -8.281 9.970 11.177 1.00 84.00 99 SER A C 1
ATOM 814 O O . SER A 1 99 ? -8.910 10.276 12.188 1.00 84.00 99 SER A O 1
ATOM 816 N N . LEU A 1 100 ? -7.516 8.875 11.143 1.00 82.44 100 LEU A N 1
ATOM 817 C CA . LEU A 1 100 ? -7.371 7.973 12.292 1.00 82.44 100 LEU A CA 1
ATOM 818 C C . LEU A 1 100 ? -6.653 8.612 13.483 1.00 82.44 100 LEU A C 1
ATOM 820 O O . LEU A 1 100 ? -7.023 8.359 14.630 1.00 82.44 100 LEU A O 1
ATOM 824 N N . LYS A 1 101 ? -5.637 9.442 13.226 1.00 82.44 101 LYS A N 1
ATOM 825 C CA . LYS A 1 101 ? -4.910 10.163 14.279 1.00 82.44 101 LYS A CA 1
ATOM 826 C C . LYS A 1 101 ? -5.760 11.260 14.918 1.00 82.44 101 LYS A C 1
ATOM 828 O O . LYS A 1 101 ? -5.687 11.439 16.127 1.00 82.44 101 LYS A O 1
ATOM 833 N N . GLU A 1 102 ? -6.556 11.968 14.122 1.00 82.44 102 GLU A N 1
ATOM 834 C CA . GLU A 1 102 ? -7.409 13.068 14.585 1.00 82.44 102 GLU A CA 1
ATOM 835 C C . GLU A 1 102 ? -8.655 12.571 15.318 1.00 82.44 102 GLU A C 1
ATOM 837 O O . GLU A 1 102 ? -9.031 13.119 16.352 1.00 82.44 102 GLU A O 1
ATOM 842 N N . THR A 1 103 ? -9.303 11.522 14.807 1.00 72.75 103 THR A N 1
ATOM 843 C CA . THR A 1 103 ? -10.562 11.036 15.387 1.00 72.75 103 THR A CA 1
ATOM 844 C C . THR A 1 103 ? -10.353 10.162 16.616 1.00 72.75 103 THR A C 1
ATOM 846 O O . THR A 1 103 ? -11.272 10.057 17.430 1.00 72.75 103 THR A O 1
ATOM 849 N N . GLY A 1 104 ? -9.185 9.518 16.767 1.00 63.72 104 GLY A N 1
ATOM 850 C CA . GLY A 1 104 ? -8.852 8.639 17.900 1.00 63.72 104 GLY A CA 1
ATOM 851 C C . GLY A 1 104 ? -9.850 7.495 18.138 1.00 63.72 104 GLY A C 1
ATOM 852 O O . GLY A 1 104 ? -9.776 6.794 19.147 1.00 63.72 104 GLY A O 1
ATOM 853 N N . LYS A 1 105 ? -10.816 7.310 17.234 1.00 57.88 105 LYS A N 1
ATOM 854 C CA . LYS A 1 105 ? -11.962 6.417 17.370 1.00 57.88 105 LYS A CA 1
ATOM 855 C C . LYS A 1 105 ? -11.910 5.364 16.279 1.00 57.88 105 LYS A C 1
ATOM 857 O O . LYS A 1 105 ? -11.410 5.594 15.181 1.00 57.88 105 LYS A O 1
ATOM 862 N N . ARG A 1 106 ? -12.457 4.192 16.612 1.00 53.00 106 ARG A N 1
ATOM 863 C CA . ARG A 1 106 ? -12.750 3.110 15.671 1.00 53.00 106 ARG A CA 1
ATOM 864 C C . ARG A 1 106 ? -13.615 3.685 14.552 1.00 53.00 106 ARG A C 1
ATOM 866 O O . ARG A 1 106 ? -14.821 3.804 14.741 1.00 53.00 106 ARG A O 1
ATOM 873 N N . SER A 1 107 ? -13.019 4.061 13.423 1.00 48.50 107 SER A N 1
ATOM 874 C CA . SER A 1 107 ? -13.830 4.282 12.236 1.00 48.50 107 SER A CA 1
ATOM 875 C C . SER A 1 107 ? -14.361 2.919 11.809 1.00 48.50 107 SER A C 1
ATOM 877 O O . SER A 1 107 ? -13.593 2.044 11.387 1.00 48.50 107 SER A O 1
ATOM 879 N N . SER A 1 108 ? -15.655 2.729 12.051 1.00 50.81 108 SER A N 1
ATOM 880 C CA . SER A 1 108 ? -16.452 1.584 11.624 1.00 50.81 108 SER A CA 1
ATOM 881 C C . SER A 1 108 ? -16.675 1.568 10.113 1.00 50.81 108 SER A C 1
ATOM 883 O O . SER A 1 108 ? -17.033 0.519 9.599 1.00 50.81 108 SER A O 1
ATOM 885 N N . ASP A 1 109 ? -16.410 2.681 9.416 1.00 53.56 109 ASP A N 1
ATOM 886 C CA . ASP A 1 109 ? -16.806 2.873 8.014 1.00 53.56 109 ASP A CA 1
ATOM 887 C C . ASP A 1 109 ? -15.674 3.308 7.074 1.00 53.56 109 ASP A C 1
ATOM 889 O O . ASP A 1 109 ? -15.894 3.435 5.869 1.00 53.56 109 ASP A O 1
ATOM 893 N N . ASN A 1 110 ? -14.448 3.509 7.570 1.00 59.62 110 ASN A N 1
ATOM 894 C CA . ASN A 1 110 ? -13.329 3.850 6.689 1.00 59.62 110 ASN A CA 1
ATOM 895 C C . ASN A 1 110 ? -12.832 2.593 5.975 1.00 59.62 110 ASN A C 1
ATOM 897 O O . ASN A 1 110 ? -11.882 1.937 6.407 1.00 59.62 110 ASN A O 1
ATOM 901 N N . THR A 1 111 ? -13.513 2.251 4.888 1.00 63.44 111 THR A N 1
ATOM 902 C CA . THR A 1 111 ? -13.078 1.222 3.950 1.00 63.44 111 THR A CA 1
ATOM 903 C C . THR A 1 111 ? -12.220 1.908 2.899 1.00 63.44 111 THR A C 1
ATOM 905 O O . THR A 1 111 ? -12.708 2.743 2.138 1.00 63.44 111 THR A O 1
ATOM 908 N N . VAL A 1 112 ? -10.927 1.591 2.856 1.00 65.31 112 VAL A N 1
ATOM 909 C CA . VAL A 1 112 ? -10.069 2.063 1.767 1.00 65.31 112 VAL A CA 1
ATOM 910 C C . VAL A 1 112 ? -10.253 1.097 0.605 1.00 65.31 112 VAL A C 1
ATOM 912 O O . VAL A 1 112 ? -9.677 0.005 0.588 1.00 65.31 112 VAL A O 1
ATOM 915 N N . GLU A 1 113 ? -11.086 1.484 -0.359 1.00 62.91 113 GLU A N 1
ATOM 916 C CA . GLU A 1 113 ? -11.189 0.788 -1.639 1.00 62.91 113 GLU A CA 1
ATOM 917 C C . GLU A 1 113 ? -9.983 1.153 -2.498 1.00 62.91 113 GLU A C 1
ATOM 919 O O . GLU A 1 113 ? -9.909 2.230 -3.097 1.00 62.91 113 GLU A O 1
ATOM 924 N N . ILE A 1 114 ? -9.001 0.253 -2.560 1.00 62.12 114 ILE A N 1
ATOM 925 C CA . ILE A 1 114 ? -7.915 0.441 -3.510 1.00 62.12 114 ILE A CA 1
ATOM 926 C C . ILE A 1 114 ? -8.360 -0.037 -4.881 1.00 62.12 114 ILE A C 1
ATOM 928 O O . ILE A 1 114 ? -8.547 -1.230 -5.120 1.00 62.12 114 ILE A O 1
ATOM 932 N N . LEU A 1 115 ? -8.391 0.895 -5.824 1.00 56.38 115 LEU A N 1
ATOM 933 C CA . LEU A 1 115 ? -8.384 0.594 -7.249 1.00 56.38 115 LEU A CA 1
ATOM 934 C C . LEU A 1 115 ? -6.972 0.134 -7.654 1.00 56.38 115 LEU A C 1
ATOM 936 O O . LEU A 1 115 ? -6.220 0.871 -8.287 1.00 56.38 115 LEU A O 1
ATOM 940 N N . PHE A 1 116 ? -6.590 -1.083 -7.259 1.00 59.25 116 PHE A N 1
ATOM 941 C CA . PHE A 1 116 ? -5.557 -1.859 -7.953 1.00 59.25 116 PHE A CA 1
ATOM 942 C C . PHE A 1 116 ? -6.253 -2.710 -9.020 1.00 59.25 116 PHE A C 1
ATOM 944 O O . PHE A 1 116 ? -6.257 -3.938 -8.964 1.00 59.25 116 PHE A O 1
ATOM 951 N N . THR A 1 117 ? -6.908 -2.056 -9.981 1.00 50.44 117 THR A N 1
ATOM 952 C CA . THR A 1 117 ? -7.355 -2.752 -11.188 1.00 50.44 117 THR A CA 1
ATOM 953 C C . THR A 1 117 ? -6.133 -3.225 -11.976 1.00 50.44 117 THR A C 1
ATOM 955 O O . THR A 1 117 ? -5.020 -2.712 -11.819 1.00 50.44 117 THR A O 1
ATOM 958 N N . ALA A 1 118 ? -6.341 -4.243 -12.811 1.00 47.41 118 ALA A N 1
ATOM 959 C CA . ALA A 1 118 ? -5.317 -4.916 -13.609 1.00 47.41 118 ALA A CA 1
ATOM 960 C C . ALA A 1 118 ? -4.425 -3.976 -14.456 1.00 47.41 118 ALA A C 1
ATOM 962 O O . ALA A 1 118 ? -3.352 -4.390 -14.880 1.00 47.41 118 ALA A O 1
ATOM 963 N N . ASP A 1 119 ? -4.809 -2.707 -14.628 1.00 46.53 119 ASP A N 1
ATOM 964 C CA . ASP A 1 119 ? -4.080 -1.666 -15.367 1.00 46.53 119 ASP A CA 1
ATOM 965 C C . ASP A 1 119 ? -2.714 -1.274 -14.769 1.00 46.53 119 ASP A C 1
ATOM 967 O O . ASP A 1 119 ? -1.936 -0.546 -15.392 1.00 46.53 119 ASP A O 1
ATOM 971 N N . LEU A 1 120 ? -2.386 -1.738 -13.559 1.00 51.16 120 LEU A N 1
ATOM 972 C CA . LEU A 1 120 ? -1.064 -1.539 -12.951 1.00 51.16 120 LEU A CA 1
ATOM 973 C C . LEU A 1 120 ? -0.004 -2.579 -13.374 1.00 51.16 120 LEU A C 1
ATOM 975 O O . LEU A 1 120 ? 1.192 -2.303 -13.194 1.00 51.16 120 LEU A O 1
ATOM 979 N N . PHE A 1 121 ? -0.404 -3.722 -13.948 1.00 47.62 121 PHE A N 1
ATOM 980 C CA . PHE A 1 121 ? 0.464 -4.875 -14.254 1.00 47.62 121 PHE A CA 1
ATOM 981 C C . PHE A 1 121 ? 1.000 -4.925 -15.692 1.00 47.62 121 PHE A C 1
ATOM 983 O O . PHE A 1 121 ? 0.230 -4.671 -16.636 1.00 47.62 121 PHE A O 1
#

pLDDT: mean 73.5, std 18.44, range [39.5, 94.19]

Secondary structure (DSSP, 8-state):
---PPP-------------------------HHHHHHHHHHHHHHHHHHHHHHHH---HHHHHHHHHHHHHHHHHHHHH-TT-HHHHHHHHHHHHHHHHHHHH-S--SS--------GGG-

Sequence (121 aa):
MEKSTHLFHKKIIKKKSSSAEQRKTKQKKSTKAELKKEFINHCRKAIEHIQIFNHISMVNEKVTHLNTAITHLEECLTHRPGNHLLRNQMKICKNELISLKETGKRSSDNTVEILFTADLF

Radius of gyration: 28.7 Å; chains: 1; bounding box: 103×27×34 Å

Foldseek 3Di:
DDDDDDDDPPPPPPPPDDPPPPPPVPPPPDDPVRLVVLLVVLVVLLVVLLVVLQVDQDLVSVLVSLVSSLVSLVSNCVSVVPDPLSVVLNVLSVVVNVVSVVVVHRPPPPRSDRPPDPVSD

Organism: NCBI:txid1127984